Protein AF-A0A7Z9FAI8-F1 (afdb_monomer_lite)

Foldseek 3Di:
DWEKEAAQLLPCPVVCVPCVQVVCPPHLCHVPDYHYHYKAWWFQDPVVRDIAGDPDPPDQAHPPPRHRTPGIPTRNDTGTDDDDDDDDPPPDPPPPDPPDDDDDDDDDDDDDDDD

pLDDT: mean 81.38, std 23.16, range [31.16, 97.62]

Secondary structure (DSSP, 8-state):
-EEEEEETTSS-HHHHHHHHHHHHTTSTTTTPPEEEEEEPPEEEETTTTEEE--SSTT--B-TTT--B---EEES--EEEEEE--------------------------------

Structure (mmCIF, N/CA/C/O backbone):
data_AF-A0A7Z9FAI8-F1
#
_entry.id   AF-A0A7Z9FAI8-F1
#
loop_
_atom_site.group_PDB
_atom_site.id
_atom_site.type_symbol
_atom_site.label_atom_id
_atom_site.label_alt_id
_atom_site.label_comp_id
_atom_site.label_asym_id
_atom_site.label_entity_id
_atom_site.label_seq_id
_atom_site.pdbx_PDB_ins_code
_atom_site.Cartn_x
_atom_site.Cartn_y
_atom_site.Cartn_z
_atom_site.occupancy
_atom_site.B_iso_or_equiv
_atom_site.auth_seq_id
_atom_site.auth_comp_id
_atom_site.auth_asym_id
_atom_site.auth_atom_id
_atom_site.pdbx_PDB_model_num
ATOM 1 N N . ARG A 1 1 ? -12.080 8.038 14.165 1.00 95.44 1 ARG A N 1
ATOM 2 C CA . ARG A 1 1 ? -11.648 7.540 12.832 1.00 95.44 1 ARG A CA 1
ATOM 3 C C . ARG A 1 1 ? -10.130 7.566 12.764 1.00 95.44 1 ARG A C 1
ATOM 5 O O . ARG A 1 1 ? -9.538 8.456 13.363 1.00 95.44 1 ARG A O 1
ATOM 12 N N . ILE A 1 2 ? -9.501 6.602 12.100 1.00 96.75 2 ILE A N 1
ATOM 13 C CA . ILE A 1 2 ? -8.047 6.531 11.923 1.00 96.75 2 ILE A CA 1
ATOM 14 C C . ILE A 1 2 ? -7.771 6.402 10.428 1.00 96.75 2 ILE A C 1
ATOM 16 O O . ILE A 1 2 ? -8.265 5.469 9.805 1.00 96.75 2 ILE A O 1
ATOM 20 N N . ASN A 1 3 ? -6.982 7.318 9.873 1.00 97.44 3 ASN A N 1
ATOM 21 C CA . ASN A 1 3 ? -6.559 7.284 8.476 1.00 97.44 3 ASN A CA 1
ATOM 22 C C . ASN A 1 3 ? -5.063 6.980 8.410 1.00 97.44 3 ASN A C 1
ATOM 24 O O . ASN A 1 3 ? -4.260 7.652 9.065 1.00 97.44 3 ASN A O 1
ATOM 28 N N . ILE A 1 4 ? -4.685 5.980 7.622 1.00 97.00 4 ILE A N 1
ATOM 29 C CA . ILE A 1 4 ? -3.300 5.541 7.448 1.00 97.00 4 ILE A CA 1
ATOM 30 C C . ILE A 1 4 ? -2.985 5.511 5.959 1.00 97.00 4 ILE A C 1
ATOM 32 O O . ILE A 1 4 ? -3.786 5.050 5.157 1.00 97.00 4 ILE A O 1
ATOM 36 N N . ARG A 1 5 ? -1.790 5.955 5.594 1.00 97.56 5 ARG A N 1
ATOM 37 C CA . ARG A 1 5 ? -1.226 5.805 4.262 1.00 97.56 5 ARG A CA 1
ATOM 38 C C . ARG A 1 5 ? -0.278 4.614 4.246 1.00 97.56 5 ARG A C 1
ATOM 40 O O . ARG A 1 5 ? 0.670 4.570 5.035 1.00 97.56 5 ARG A O 1
ATOM 47 N N . LEU A 1 6 ? -0.537 3.652 3.366 1.00 97.31 6 LEU A N 1
ATOM 48 C CA . LEU A 1 6 ? 0.234 2.419 3.242 1.00 97.31 6 LEU A CA 1
ATOM 49 C C . LEU A 1 6 ? 0.708 2.212 1.814 1.00 97.31 6 LEU A C 1
ATOM 51 O O . LEU A 1 6 ? -0.082 2.138 0.880 1.00 97.31 6 LEU A O 1
ATOM 55 N N . GLY A 1 7 ? 2.004 2.013 1.655 1.00 95.81 7 GLY A N 1
ATOM 56 C CA . GLY A 1 7 ? 2.574 1.617 0.386 1.00 95.81 7 GLY A CA 1
ATOM 57 C C . GLY A 1 7 ? 2.247 0.168 0.022 1.00 95.81 7 GLY A C 1
ATOM 58 O O . GLY A 1 7 ? 2.257 -0.720 0.881 1.00 95.81 7 GLY A O 1
ATOM 59 N N . VAL A 1 8 ? 1.992 -0.105 -1.261 1.00 93.56 8 VAL A N 1
ATOM 60 C CA . VAL A 1 8 ? 1.586 -1.443 -1.741 1.00 93.56 8 VAL A CA 1
ATOM 61 C C . VAL A 1 8 ? 2.640 -2.540 -1.545 1.00 93.56 8 VAL A C 1
ATOM 63 O O . VAL A 1 8 ? 2.291 -3.724 -1.554 1.00 93.56 8 VAL A O 1
ATOM 66 N N . VAL A 1 9 ? 3.913 -2.176 -1.343 1.00 93.88 9 VAL A N 1
ATOM 67 C CA . VAL A 1 9 ? 5.004 -3.117 -1.032 1.00 93.88 9 VAL A CA 1
ATOM 68 C C . VAL A 1 9 ? 5.394 -3.133 0.451 1.00 93.88 9 VAL A C 1
ATOM 70 O O . VAL A 1 9 ? 6.290 -3.881 0.828 1.00 93.88 9 VAL A O 1
ATOM 73 N N . SER A 1 10 ? 4.688 -2.395 1.318 1.00 93.25 10 SER A N 1
ATOM 74 C CA . SER A 1 10 ? 4.869 -2.462 2.783 1.00 93.25 10 SER A CA 1
ATOM 75 C C . SER A 1 10 ? 4.550 -3.844 3.369 1.00 93.25 10 SER A C 1
ATOM 77 O O . SER A 1 10 ? 5.007 -4.185 4.455 1.00 93.25 10 SER A O 1
ATOM 79 N N . GLY A 1 11 ? 3.729 -4.638 2.672 1.00 91.00 11 GLY A N 1
ATOM 80 C CA . GLY A 1 11 ? 3.231 -5.922 3.167 1.00 91.00 11 GLY A CA 1
ATOM 81 C C . GLY A 1 11 ? 2.133 -5.803 4.233 1.00 91.00 11 GLY A C 1
ATOM 82 O O . GLY A 1 11 ? 1.655 -6.828 4.713 1.00 91.00 11 GLY A O 1
ATOM 83 N N . LEU A 1 12 ? 1.691 -4.585 4.574 1.00 92.19 12 LEU A N 1
ATOM 84 C CA . LEU A 1 12 ? 0.784 -4.330 5.701 1.00 92.19 12 LEU A CA 1
ATOM 85 C C . LEU A 1 12 ? -0.686 -4.153 5.320 1.00 92.19 12 LEU A C 1
ATOM 87 O O . LEU A 1 12 ? -1.537 -4.211 6.203 1.00 92.19 12 LEU A O 1
ATOM 91 N N . LEU A 1 13 ? -0.998 -4.014 4.026 1.00 90.12 13 LEU A N 1
ATOM 92 C CA . LEU A 1 13 ? -2.374 -3.838 3.547 1.00 90.12 13 LEU A CA 1
ATOM 93 C C . LEU A 1 13 ? -3.309 -4.940 4.061 1.00 90.12 13 LEU A C 1
ATOM 95 O O . LEU A 1 13 ? -4.248 -4.676 4.805 1.00 90.12 13 LEU A O 1
ATOM 99 N N . ARG A 1 14 ? -3.019 -6.201 3.718 1.00 91.56 14 ARG A N 1
ATOM 100 C CA . ARG A 1 14 ? -3.858 -7.344 4.119 1.00 91.56 14 ARG A CA 1
ATOM 101 C C . ARG A 1 14 ? -3.890 -7.565 5.640 1.00 91.56 14 ARG A C 1
ATOM 103 O O . ARG A 1 14 ? -4.990 -7.721 6.167 1.00 91.56 14 ARG A O 1
ATOM 110 N N . PRO A 1 15 ? -2.747 -7.559 6.357 1.00 94.25 15 PRO A N 1
ATOM 111 C CA . PRO A 1 15 ? -2.754 -7.690 7.810 1.00 94.25 15 PRO A CA 1
ATOM 112 C C . PRO A 1 15 ? -3.583 -6.622 8.521 1.00 94.25 15 PRO A C 1
ATOM 114 O O . PRO A 1 15 ? -4.300 -6.963 9.452 1.00 94.25 15 PRO A O 1
ATOM 117 N N . LEU A 1 16 ? -3.536 -5.355 8.097 1.00 93.44 16 LEU A N 1
ATOM 118 C CA . LEU A 1 16 ? -4.289 -4.298 8.777 1.00 93.44 16 LEU A CA 1
ATOM 119 C C . LEU A 1 16 ? -5.797 -4.408 8.551 1.00 93.44 16 LEU A C 1
ATOM 121 O O . LEU A 1 16 ? -6.543 -4.288 9.520 1.00 93.44 16 LEU A O 1
ATOM 125 N N . TYR A 1 17 ? -6.244 -4.736 7.334 1.00 89.69 17 TYR A N 1
ATOM 126 C CA . TYR A 1 17 ? -7.665 -5.006 7.085 1.00 89.69 17 TYR A CA 1
ATOM 127 C C . TYR A 1 17 ? -8.212 -6.149 7.953 1.00 89.69 17 TYR A C 1
ATOM 129 O O . TYR A 1 17 ? -9.361 -6.099 8.382 1.00 89.69 17 TYR A O 1
ATOM 137 N N . PHE A 1 18 ? -7.397 -7.171 8.228 1.00 91.88 18 PHE A N 1
ATOM 138 C CA . PHE A 1 18 ? -7.828 -8.344 8.988 1.00 91.88 18 PHE A CA 1
ATOM 139 C C . PHE A 1 18 ? -7.675 -8.179 10.508 1.00 91.88 18 PHE A C 1
ATOM 141 O O . PHE A 1 18 ? -8.577 -8.511 11.275 1.00 91.88 18 PHE A O 1
ATOM 148 N N . CYS A 1 19 ? -6.530 -7.676 10.965 1.00 95.56 19 CYS A N 1
ATOM 149 C CA . CYS A 1 19 ? -6.172 -7.682 12.380 1.00 95.56 19 CYS A CA 1
ATOM 150 C C . CYS A 1 19 ? -6.735 -6.487 13.151 1.00 95.56 19 CYS A C 1
ATOM 152 O O . CYS A 1 19 ? -6.897 -6.601 14.366 1.00 95.56 19 CYS A O 1
ATOM 154 N N . PHE A 1 20 ? -7.019 -5.354 12.494 1.00 95.69 20 PHE A N 1
ATOM 155 C CA . PHE A 1 20 ? -7.323 -4.103 13.194 1.00 95.69 20 PHE A CA 1
ATOM 156 C C . PHE A 1 20 ? -8.508 -4.231 14.157 1.00 95.69 20 PHE A C 1
ATOM 158 O O . PHE A 1 20 ? -8.356 -3.913 15.331 1.00 95.69 20 PHE A O 1
ATOM 165 N N . ALA A 1 21 ? -9.642 -4.778 13.704 1.00 95.12 21 ALA A N 1
ATOM 166 C CA . ALA A 1 21 ? -10.844 -4.919 14.532 1.00 95.12 21 ALA A CA 1
ATOM 167 C C . ALA A 1 21 ? -10.626 -5.809 15.769 1.00 95.12 21 ALA A C 1
ATOM 169 O O . ALA A 1 21 ? -11.219 -5.596 16.826 1.00 95.12 21 ALA A O 1
ATOM 170 N N . THR A 1 22 ? -9.772 -6.826 15.648 1.00 96.62 22 THR A N 1
ATOM 171 C CA . THR A 1 22 ? -9.415 -7.695 16.773 1.00 96.62 22 THR A CA 1
ATOM 172 C C . THR A 1 22 ? -8.448 -6.992 17.718 1.00 96.62 22 THR A C 1
ATOM 174 O O . THR A 1 22 ? -8.642 -7.048 18.928 1.00 96.62 22 THR A O 1
ATOM 177 N N . ALA A 1 23 ? -7.446 -6.296 17.181 1.00 96.06 23 ALA A N 1
ATOM 178 C CA . ALA A 1 23 ? -6.454 -5.566 17.963 1.00 96.06 23 ALA A CA 1
ATOM 179 C C . ALA A 1 23 ? -7.040 -4.342 18.690 1.00 96.06 23 ALA A C 1
ATOM 181 O O . ALA A 1 23 ? -6.548 -3.966 19.750 1.00 96.06 23 ALA A O 1
ATOM 182 N N . SER A 1 24 ? -8.086 -3.717 18.142 1.00 96.69 24 SER A N 1
ATOM 183 C CA . SER A 1 24 ? -8.740 -2.546 18.732 1.00 96.69 24 SER A CA 1
ATOM 184 C C . SER A 1 24 ? -9.726 -2.892 19.848 1.00 96.69 24 SER A C 1
ATOM 186 O O . SER A 1 24 ? -10.088 -2.012 20.633 1.00 96.69 24 SER A O 1
ATOM 188 N N . ARG A 1 25 ? -10.175 -4.147 19.927 1.00 97.19 25 ARG A N 1
ATOM 189 C CA . ARG A 1 25 ? -11.205 -4.593 20.869 1.00 97.19 25 ARG A CA 1
ATOM 190 C C . ARG A 1 25 ? -10.778 -4.363 22.318 1.00 97.19 25 ARG A C 1
ATOM 192 O O . ARG A 1 25 ? -9.669 -4.718 22.704 1.00 97.19 25 ARG A O 1
ATOM 199 N N . GLY A 1 26 ? -11.662 -3.781 23.128 1.00 96.12 26 GLY A N 1
ATOM 200 C CA . GLY A 1 26 ? -11.378 -3.469 24.534 1.00 96.12 26 GLY A CA 1
ATOM 201 C C . GLY A 1 26 ? -10.407 -2.299 24.750 1.00 96.12 26 GLY A C 1
ATOM 202 O O . GLY A 1 26 ? -10.026 -2.026 25.886 1.00 96.12 26 GLY A O 1
ATOM 203 N N . THR A 1 27 ? -10.014 -1.588 23.688 1.00 95.25 27 THR A N 1
ATOM 204 C CA . THR A 1 27 ? -9.205 -0.363 23.775 1.00 95.25 27 THR A CA 1
ATOM 205 C C . THR A 1 27 ? -10.069 0.883 23.565 1.00 95.25 27 THR A C 1
ATOM 207 O O . THR A 1 27 ? -11.251 0.803 23.238 1.00 95.25 27 THR A O 1
ATOM 210 N N . ARG A 1 28 ? -9.473 2.078 23.672 1.00 92.88 28 ARG A N 1
ATOM 211 C CA . ARG A 1 28 ? -10.146 3.339 23.292 1.00 92.88 28 ARG A CA 1
ATOM 212 C C . ARG A 1 28 ? -10.483 3.430 21.800 1.00 92.88 28 ARG A C 1
ATOM 214 O O . ARG A 1 28 ? -11.247 4.309 21.416 1.00 92.88 28 ARG A O 1
ATOM 221 N N . CYS A 1 29 ? -9.889 2.565 20.983 1.00 94.06 29 CYS A N 1
ATOM 222 C CA . CYS A 1 29 ? -10.129 2.474 19.551 1.00 94.06 29 CYS A CA 1
ATOM 223 C C . CYS A 1 29 ? -11.176 1.408 19.204 1.00 94.06 29 CYS A C 1
ATOM 225 O O . CYS A 1 29 ? -11.367 1.132 18.023 1.00 94.06 29 CYS A O 1
ATOM 227 N N . ASP A 1 30 ? -11.818 0.774 20.189 1.00 95.81 30 ASP A N 1
ATOM 228 C CA . ASP A 1 30 ? -12.870 -0.198 19.905 1.00 95.81 30 ASP A CA 1
ATOM 229 C C . ASP A 1 30 ? -14.005 0.465 19.108 1.00 95.81 30 ASP A C 1
ATOM 231 O O . ASP A 1 30 ? -14.425 1.584 19.409 1.00 95.81 30 ASP A O 1
ATOM 235 N N . GLY A 1 31 ? -14.441 -0.193 18.034 1.00 93.75 31 GLY A N 1
ATOM 236 C CA . GLY A 1 31 ? -15.385 0.371 17.065 1.00 93.75 31 GLY A CA 1
ATOM 237 C C . GLY A 1 31 ? -14.850 1.525 16.201 1.00 93.75 31 GLY A C 1
ATOM 238 O O . GLY A 1 31 ? -15.620 2.110 15.441 1.00 93.75 31 GLY A O 1
ATOM 239 N N . ALA A 1 32 ? -13.560 1.875 16.271 1.00 95.50 32 ALA A N 1
ATOM 240 C CA . ALA A 1 32 ? -12.994 2.890 15.388 1.00 95.50 32 ALA A CA 1
ATOM 241 C C . ALA A 1 32 ? -13.008 2.424 13.923 1.00 95.50 32 ALA A C 1
ATOM 243 O O . ALA A 1 32 ? -12.745 1.267 13.610 1.00 95.50 32 ALA A O 1
ATOM 244 N N . ILE A 1 33 ? -13.260 3.361 13.011 1.00 95.31 33 ILE A N 1
ATOM 245 C CA . ILE A 1 33 ? -13.147 3.127 11.568 1.00 95.31 33 ILE A CA 1
ATOM 246 C C . ILE A 1 33 ? -11.687 3.336 11.159 1.00 95.31 33 ILE A C 1
ATOM 248 O O . ILE A 1 33 ? -11.142 4.418 11.405 1.00 95.31 33 ILE A O 1
ATOM 252 N N . LEU A 1 34 ? -11.082 2.310 10.554 1.00 96.25 34 LEU A N 1
ATOM 253 C CA . LEU A 1 34 ? -9.771 2.375 9.911 1.00 96.25 34 LEU A CA 1
ATOM 254 C C . LEU A 1 34 ? -9.949 2.595 8.409 1.00 96.25 34 LEU A C 1
ATOM 256 O O . LEU A 1 34 ? -10.592 1.795 7.734 1.00 96.25 34 LEU A O 1
ATOM 260 N N . GLU A 1 35 ? -9.319 3.640 7.894 1.00 96.44 35 GLU A N 1
ATOM 261 C CA . GLU A 1 35 ? -9.241 3.936 6.470 1.00 96.44 35 GLU A CA 1
ATOM 262 C C . GLU A 1 35 ? -7.797 3.915 6.001 1.00 96.44 35 GLU A C 1
ATOM 264 O O . GLU A 1 35 ? -6.889 4.396 6.686 1.00 96.44 35 GLU A O 1
ATOM 269 N N . ILE A 1 36 ? -7.595 3.320 4.829 1.00 96.12 36 ILE A N 1
ATOM 270 C CA . ILE A 1 36 ? -6.277 3.073 4.269 1.00 96.12 36 ILE A CA 1
ATOM 271 C C . ILE A 1 36 ? -6.185 3.753 2.904 1.00 96.12 36 ILE A C 1
ATOM 273 O O . ILE A 1 36 ? -6.910 3.404 1.976 1.00 96.12 36 ILE A O 1
ATOM 277 N N . GLU A 1 37 ? -5.267 4.706 2.788 1.00 96.31 37 GLU A N 1
ATOM 278 C CA . GLU A 1 37 ? -4.832 5.297 1.525 1.00 96.31 37 GLU A CA 1
ATOM 279 C C . GLU A 1 37 ? -3.667 4.465 0.974 1.00 96.31 37 GLU A C 1
ATOM 281 O O . GLU A 1 37 ? -2.582 4.432 1.562 1.00 96.31 37 GLU A O 1
ATOM 286 N N . GLU A 1 38 ? -3.878 3.769 -0.143 1.00 95.62 38 GLU A N 1
ATOM 287 C CA . GLU A 1 38 ? -2.826 2.964 -0.769 1.00 95.62 38 GLU A CA 1
ATOM 288 C C . GLU A 1 38 ? -1.897 3.828 -1.629 1.00 95.62 38 GLU A C 1
ATOM 290 O O . GLU A 1 38 ? -2.351 4.545 -2.520 1.00 95.62 38 GLU A O 1
ATOM 295 N N . VAL A 1 39 ? -0.585 3.720 -1.411 1.00 95.94 39 VAL A N 1
ATOM 296 C CA . VAL A 1 39 ? 0.428 4.398 -2.232 1.00 95.94 39 VAL A CA 1
ATOM 297 C C . VAL A 1 39 ? 1.005 3.410 -3.244 1.00 95.94 39 VAL A C 1
ATOM 299 O O . VAL A 1 39 ? 1.553 2.373 -2.841 1.00 95.94 39 VAL A O 1
ATOM 302 N N . PRO A 1 40 ? 0.910 3.699 -4.555 1.00 94.12 40 PRO A N 1
ATOM 303 C CA . PRO A 1 40 ? 1.427 2.810 -5.584 1.00 94.12 40 PRO A CA 1
ATOM 304 C C . PRO A 1 40 ? 2.952 2.690 -5.512 1.00 94.12 40 PRO A C 1
ATOM 306 O O . PRO A 1 40 ? 3.658 3.577 -5.026 1.00 94.12 40 PRO A O 1
ATOM 309 N N . LEU A 1 41 ? 3.464 1.578 -6.042 1.00 95.06 41 LEU A N 1
ATOM 310 C CA . LEU A 1 41 ? 4.895 1.374 -6.225 1.00 95.06 41 LEU A CA 1
ATOM 311 C C . LEU A 1 41 ? 5.388 2.271 -7.361 1.00 95.06 41 LEU A C 1
ATOM 313 O O . LEU A 1 41 ? 4.926 2.131 -8.493 1.00 95.06 41 LEU A O 1
ATOM 317 N N . THR A 1 42 ? 6.370 3.119 -7.077 1.00 96.06 42 THR A N 1
ATOM 318 C CA . THR A 1 42 ? 7.142 3.813 -8.112 1.00 96.06 42 THR A CA 1
ATOM 319 C C . THR A 1 42 ? 8.631 3.587 -7.899 1.00 96.06 42 THR A C 1
ATOM 321 O O . THR A 1 42 ? 9.095 3.394 -6.773 1.00 96.06 42 THR A O 1
ATOM 324 N N . VAL A 1 43 ? 9.385 3.556 -8.993 1.00 96.19 43 VAL A N 1
ATOM 325 C CA . VAL A 1 43 ? 10.817 3.246 -9.018 1.00 96.19 43 VAL A CA 1
ATOM 326 C C . VAL A 1 43 ? 11.557 4.250 -9.887 1.00 96.19 43 VAL A C 1
ATOM 328 O O . VAL A 1 43 ? 11.021 4.694 -10.900 1.00 96.19 43 VAL A O 1
ATOM 331 N N . MET A 1 44 ? 12.791 4.587 -9.528 1.00 97.12 44 MET A N 1
ATOM 332 C CA . MET A 1 44 ? 13.666 5.379 -10.387 1.00 97.12 44 MET A CA 1
ATOM 333 C C . MET A 1 44 ? 14.385 4.444 -11.362 1.00 97.12 44 MET A C 1
ATOM 335 O O . MET A 1 44 ? 15.048 3.485 -10.956 1.00 97.12 44 MET A O 1
ATOM 339 N N . CYS A 1 45 ? 14.240 4.692 -12.663 1.00 96.69 45 CYS A N 1
ATOM 340 C CA . CYS A 1 45 ? 14.976 3.944 -13.673 1.00 96.69 45 CYS A CA 1
ATOM 341 C C . CYS A 1 45 ? 16.340 4.599 -13.928 1.00 96.69 45 CYS A C 1
ATOM 343 O O . CYS A 1 45 ? 16.365 5.721 -14.426 1.00 96.69 45 CYS A O 1
ATOM 345 N N . PRO A 1 46 ? 17.473 3.907 -13.698 1.00 95.44 46 PRO A N 1
ATOM 346 C CA . PRO A 1 46 ? 18.794 4.491 -13.936 1.00 95.44 46 PRO A CA 1
ATOM 347 C C . PRO A 1 46 ? 19.115 4.646 -15.431 1.00 95.44 46 PRO A C 1
ATOM 349 O O . PRO A 1 46 ? 19.980 5.431 -15.797 1.00 95.44 46 PRO A O 1
ATOM 352 N N . THR A 1 47 ? 18.434 3.898 -16.307 1.00 96.25 47 THR A N 1
ATOM 353 C CA . THR A 1 47 ? 18.645 3.952 -17.763 1.00 96.25 47 THR A CA 1
ATOM 354 C C . THR A 1 47 ? 17.799 5.036 -18.428 1.00 96.25 47 THR A C 1
ATOM 356 O O . THR A 1 47 ? 18.295 5.749 -19.291 1.00 96.25 47 THR A O 1
ATOM 359 N N . CYS A 1 48 ? 16.531 5.170 -18.034 1.00 95.94 48 CYS A N 1
ATOM 360 C CA . CYS A 1 48 ? 15.635 6.210 -18.550 1.00 95.94 48 CYS A CA 1
ATOM 361 C C . CYS A 1 48 ? 15.778 7.538 -17.793 1.00 95.94 48 CYS A C 1
ATOM 363 O O . CYS A 1 48 ? 15.329 8.559 -18.295 1.00 95.94 48 CYS A O 1
ATOM 365 N N . ASN A 1 49 ? 16.388 7.515 -16.602 1.00 96.12 49 ASN A N 1
ATOM 366 C CA . ASN A 1 49 ? 16.518 8.645 -15.682 1.00 96.12 49 ASN A CA 1
ATOM 367 C C . ASN A 1 49 ? 15.171 9.298 -15.317 1.00 96.12 49 ASN A C 1
ATOM 369 O O . ASN A 1 49 ? 15.041 10.517 -15.251 1.00 96.12 49 ASN A O 1
ATOM 373 N N . GLU A 1 50 ? 14.154 8.465 -15.103 1.00 96.94 50 GLU A N 1
ATOM 374 C CA . GLU A 1 50 ? 12.784 8.888 -14.817 1.00 96.94 50 GLU A CA 1
ATOM 375 C C . GLU A 1 50 ? 12.121 7.956 -13.801 1.00 96.94 50 GLU A C 1
ATOM 377 O O . GLU A 1 50 ? 12.443 6.763 -13.716 1.00 96.94 50 GLU A O 1
ATOM 382 N N . VAL A 1 51 ? 11.142 8.495 -13.071 1.00 97.00 51 VAL A N 1
ATOM 383 C CA . VAL A 1 51 ? 10.275 7.712 -12.188 1.00 97.00 51 VAL A CA 1
ATOM 384 C C . VAL A 1 51 ? 9.265 6.940 -13.027 1.00 97.00 51 VAL A C 1
ATOM 386 O O . VAL A 1 51 ? 8.579 7.502 -13.880 1.00 97.00 51 VAL A O 1
ATOM 389 N N . LYS A 1 52 ? 9.156 5.640 -12.766 1.00 96.00 52 LYS A N 1
ATOM 390 C CA . LYS A 1 52 ? 8.253 4.725 -13.459 1.00 96.00 52 LYS A CA 1
ATOM 391 C C . LYS A 1 52 ? 7.366 3.994 -12.464 1.00 96.00 52 LYS A C 1
ATOM 393 O O . LYS A 1 52 ? 7.775 3.717 -11.338 1.00 96.00 52 LYS A O 1
ATOM 398 N N . THR A 1 53 ? 6.176 3.621 -12.916 1.00 95.44 53 THR A N 1
ATOM 399 C CA . THR A 1 53 ? 5.245 2.767 -12.170 1.00 95.44 53 THR A CA 1
ATOM 400 C C . THR A 1 53 ? 5.298 1.364 -12.772 1.00 95.44 53 THR A C 1
ATOM 402 O O . THR A 1 53 ? 4.832 1.179 -13.899 1.00 95.44 53 THR A O 1
ATOM 405 N N . PRO A 1 54 ? 5.883 0.366 -12.087 1.00 92.19 54 PRO A N 1
ATOM 406 C CA . PRO A 1 54 ? 5.923 -0.994 -12.607 1.00 92.19 54 PRO A CA 1
ATOM 407 C C . PRO A 1 54 ? 4.518 -1.588 -12.759 1.00 92.19 54 PRO A C 1
ATOM 409 O O . PRO A 1 54 ? 3.631 -1.329 -11.948 1.00 92.19 54 PRO A O 1
ATOM 412 N N . GLY A 1 55 ? 4.329 -2.458 -13.756 1.00 86.06 55 GLY A N 1
ATOM 413 C CA . GLY A 1 55 ? 3.028 -3.094 -14.011 1.00 86.06 55 GLY A CA 1
ATOM 414 C C . GLY A 1 55 ? 2.562 -4.054 -12.907 1.00 86.06 55 GLY A C 1
ATOM 415 O O . GLY A 1 55 ? 1.379 -4.371 -12.820 1.00 86.06 55 GLY A O 1
ATOM 416 N N . THR A 1 56 ? 3.469 -4.518 -12.041 1.00 86.88 56 THR A N 1
ATOM 417 C CA . THR A 1 56 ? 3.118 -5.312 -10.857 1.00 86.88 56 THR A CA 1
ATOM 418 C C . THR A 1 56 ? 3.927 -4.853 -9.649 1.00 86.88 56 THR A C 1
ATOM 420 O O . THR A 1 56 ? 5.092 -4.481 -9.774 1.00 86.88 56 THR A O 1
ATOM 423 N N . ARG A 1 57 ? 3.348 -4.975 -8.448 1.00 81.69 57 ARG A N 1
ATOM 424 C CA . ARG A 1 57 ? 4.021 -4.657 -7.173 1.00 81.69 57 ARG A CA 1
ATOM 425 C C . ARG A 1 57 ? 5.218 -5.558 -6.829 1.00 81.69 57 ARG A C 1
ATOM 427 O O . ARG A 1 57 ? 5.886 -5.321 -5.833 1.00 81.69 57 ARG A O 1
ATOM 434 N N . TYR A 1 58 ? 5.463 -6.607 -7.615 1.00 83.69 58 TYR A N 1
ATOM 435 C CA . TYR A 1 58 ? 6.582 -7.540 -7.434 1.00 83.69 58 TYR A CA 1
ATOM 436 C C . TYR A 1 58 ? 7.663 -7.378 -8.512 1.00 83.69 58 TYR A C 1
ATOM 438 O O . TYR A 1 58 ? 8.673 -8.076 -8.482 1.00 83.69 58 TYR A O 1
ATOM 446 N N . SER A 1 59 ? 7.458 -6.469 -9.468 1.00 86.94 59 SER A N 1
ATOM 447 C CA . SER A 1 59 ? 8.396 -6.211 -10.553 1.00 86.94 59 SER A CA 1
ATOM 448 C C . SER A 1 59 ? 9.230 -4.972 -10.249 1.00 86.94 59 SER A C 1
ATOM 450 O O . SER A 1 59 ? 8.745 -3.851 -10.350 1.00 86.94 59 SER A O 1
ATOM 452 N N . PHE A 1 60 ? 10.511 -5.166 -9.941 1.00 90.62 60 PHE A N 1
ATOM 453 C CA . PHE A 1 60 ? 11.494 -4.084 -9.790 1.00 90.62 60 PHE A CA 1
ATOM 454 C C . PHE A 1 60 ? 12.252 -3.862 -11.101 1.00 90.62 60 PHE A C 1
ATOM 456 O O . PHE A 1 60 ? 13.481 -3.946 -11.163 1.00 90.62 60 PHE A O 1
ATOM 463 N N . ARG A 1 61 ? 11.490 -3.669 -12.180 1.00 93.06 61 ARG A N 1
ATOM 464 C CA . ARG A 1 61 ? 12.011 -3.408 -13.521 1.00 93.06 61 ARG A CA 1
ATOM 465 C C . ARG A 1 61 ? 11.250 -2.269 -14.174 1.00 93.06 61 ARG A C 1
ATOM 467 O O . ARG A 1 61 ? 10.040 -2.143 -13.986 1.00 93.06 61 ARG A O 1
ATOM 474 N N . CYS A 1 62 ? 11.968 -1.494 -14.979 1.00 94.25 62 CYS A N 1
ATOM 475 C CA . CYS A 1 62 ? 11.388 -0.438 -15.791 1.00 94.25 62 CYS A CA 1
ATOM 476 C C . CYS A 1 62 ? 10.417 -1.048 -16.819 1.00 94.25 62 CYS A C 1
ATOM 478 O O . CYS A 1 62 ? 10.820 -1.974 -17.530 1.00 94.2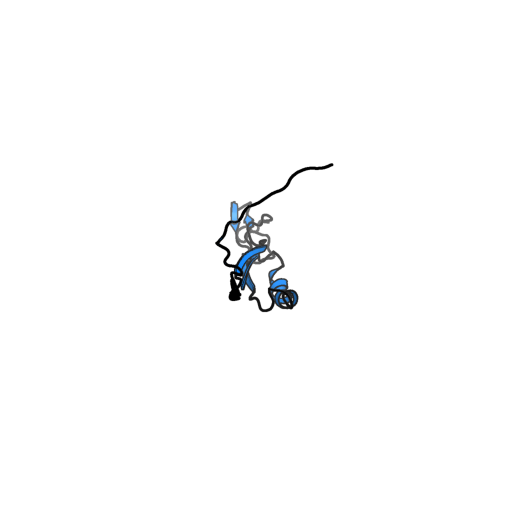5 62 CYS A O 1
ATOM 480 N N . PRO A 1 63 ? 9.170 -0.552 -16.924 1.00 94.12 63 PRO A N 1
ATOM 481 C CA . PRO A 1 63 ? 8.208 -1.045 -17.908 1.00 94.12 63 PRO A CA 1
ATOM 482 C C . PRO A 1 63 ? 8.614 -0.725 -19.355 1.00 94.12 63 PRO A C 1
ATOM 484 O O . PRO A 1 63 ? 8.209 -1.450 -20.257 1.00 94.12 63 PRO A O 1
ATOM 487 N N . ASP A 1 64 ? 9.439 0.306 -19.567 1.00 94.38 64 ASP A N 1
ATOM 488 C CA . ASP A 1 64 ? 9.787 0.791 -20.907 1.00 94.38 64 ASP A CA 1
ATOM 489 C C . ASP A 1 64 ? 11.038 0.095 -21.466 1.00 94.38 64 ASP A C 1
ATOM 491 O O . ASP A 1 64 ? 11.042 -0.388 -22.594 1.00 94.38 64 ASP A O 1
ATOM 495 N N . CYS A 1 65 ? 12.117 0.025 -20.675 1.00 95.12 65 CYS A N 1
ATOM 496 C CA . CYS A 1 65 ? 13.413 -0.502 -21.126 1.00 95.12 65 CYS A CA 1
ATOM 497 C C . CYS A 1 65 ? 13.793 -1.861 -20.511 1.00 95.12 65 CYS A C 1
ATOM 499 O O . CYS A 1 65 ? 14.814 -2.440 -20.876 1.00 95.12 65 CYS A O 1
ATOM 501 N N . GLY A 1 66 ? 13.020 -2.369 -19.545 1.00 93.38 66 GLY A N 1
ATOM 502 C CA . GLY A 1 66 ? 13.274 -3.653 -18.881 1.00 93.38 66 GLY A CA 1
ATOM 503 C C . GLY A 1 66 ? 14.460 -3.676 -17.907 1.00 93.38 66 GLY A C 1
ATOM 504 O O . GLY A 1 66 ? 14.724 -4.721 -17.292 1.00 93.38 66 GLY A O 1
ATOM 505 N N . SER A 1 67 ? 15.171 -2.554 -17.728 1.00 95.12 67 SER A N 1
ATOM 506 C CA . SER A 1 67 ? 16.307 -2.464 -16.806 1.00 95.12 67 SER A CA 1
ATOM 507 C C . SER A 1 67 ? 15.870 -2.780 -15.368 1.00 95.12 67 SER A C 1
ATOM 509 O O . SER A 1 67 ? 14.756 -2.424 -14.976 1.00 95.12 67 SER A O 1
ATOM 511 N N . PRO A 1 68 ? 16.720 -3.420 -14.546 1.00 94.88 68 PRO A N 1
ATOM 512 C CA . PRO A 1 68 ? 16.493 -3.493 -13.107 1.00 94.88 68 PRO A CA 1
ATOM 513 C C . PRO A 1 68 ? 16.422 -2.089 -12.495 1.00 94.88 68 PRO A C 1
ATOM 515 O O . PRO A 1 68 ? 17.238 -1.225 -12.815 1.00 94.88 68 PRO A O 1
ATOM 518 N N . THR A 1 69 ? 15.451 -1.868 -11.614 1.00 94.62 69 THR A N 1
ATOM 519 C CA . THR A 1 69 ? 15.205 -0.584 -10.942 1.00 94.62 69 THR A CA 1
ATOM 520 C C . THR A 1 69 ? 15.070 -0.826 -9.434 1.00 94.62 69 THR A C 1
ATOM 522 O O . THR A 1 69 ? 13.950 -0.950 -8.928 1.00 94.62 69 THR A O 1
ATOM 525 N N . PRO A 1 70 ? 16.195 -0.989 -8.710 1.00 89.56 70 PRO A N 1
ATOM 526 C CA . PRO A 1 70 ? 16.180 -1.312 -7.281 1.00 89.56 70 PRO A CA 1
ATOM 527 C C . PRO A 1 70 ? 15.799 -0.115 -6.400 1.00 89.56 70 PRO A C 1
ATOM 529 O O . PRO A 1 70 ? 15.413 -0.293 -5.245 1.00 89.56 70 PRO A O 1
ATOM 532 N N . GLU A 1 71 ? 15.914 1.101 -6.931 1.00 94.25 71 GLU A 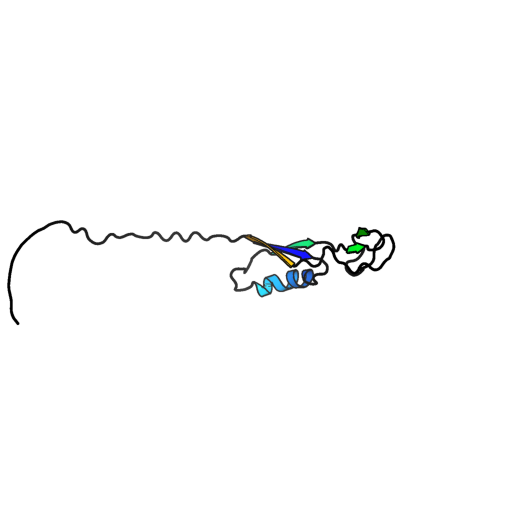N 1
ATOM 533 C CA . GLU 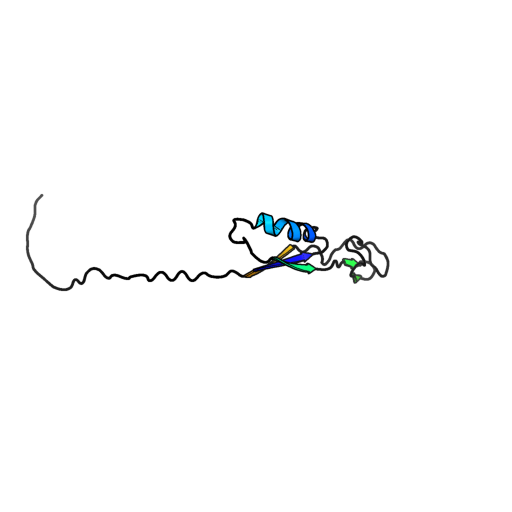A 1 71 ? 15.574 2.324 -6.223 1.00 94.25 71 GLU A CA 1
ATOM 534 C C . GLU A 1 71 ? 14.058 2.532 -6.229 1.00 94.25 71 GLU A C 1
ATOM 536 O O . GLU A 1 71 ? 13.455 2.891 -7.241 1.00 94.25 71 GLU A O 1
ATOM 541 N N . VAL A 1 72 ? 13.441 2.273 -5.078 1.00 94.31 72 VAL A N 1
ATOM 542 C CA . VAL A 1 72 ? 12.014 2.497 -4.846 1.00 94.31 72 VAL A CA 1
ATOM 543 C C . VAL A 1 72 ? 11.808 3.927 -4.364 1.00 94.31 72 VAL A C 1
ATOM 545 O O . VAL A 1 72 ? 12.367 4.310 -3.339 1.00 94.31 72 VAL A O 1
ATOM 548 N N . VAL A 1 73 ? 10.975 4.679 -5.080 1.00 96.25 73 VAL A N 1
ATOM 549 C CA . VAL A 1 73 ? 10.637 6.073 -4.766 1.00 96.25 73 VAL A CA 1
ATOM 550 C C . VAL A 1 73 ? 9.399 6.132 -3.872 1.00 96.25 73 VAL A C 1
ATOM 552 O O . VAL A 1 73 ? 9.413 6.825 -2.860 1.00 96.25 73 VAL A O 1
ATOM 555 N N . THR A 1 74 ? 8.358 5.358 -4.198 1.00 96.00 74 THR A N 1
ATOM 556 C CA . THR A 1 74 ? 7.144 5.222 -3.373 1.00 96.00 74 THR A CA 1
ATOM 557 C C . THR A 1 74 ? 6.671 3.776 -3.294 1.00 96.00 74 THR A C 1
ATOM 559 O O . THR A 1 74 ? 7.075 2.928 -4.089 1.00 96.00 74 THR A O 1
ATOM 562 N N . GLY A 1 75 ? 5.782 3.481 -2.350 1.00 94.25 75 GLY A N 1
ATOM 563 C CA . GLY A 1 75 ? 5.170 2.166 -2.151 1.00 94.25 75 GLY A CA 1
ATOM 564 C C . GLY A 1 75 ? 5.659 1.445 -0.893 1.0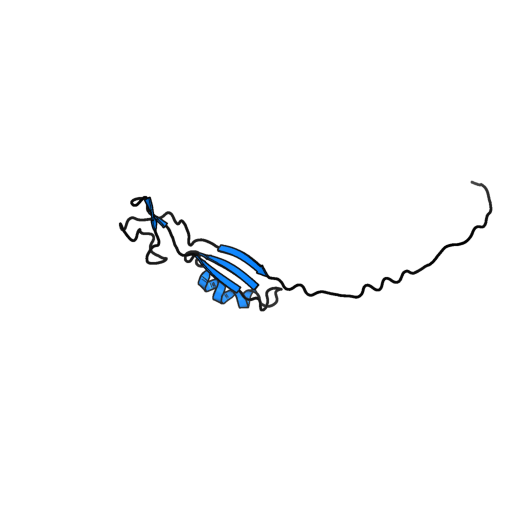0 94.25 75 GLY A C 1
ATOM 565 O O . GLY A 1 75 ? 5.214 0.327 -0.623 1.00 94.25 75 GLY A O 1
ATOM 566 N N . ARG A 1 76 ? 6.532 2.071 -0.094 1.00 94.00 76 ARG A N 1
ATOM 567 C CA . ARG A 1 76 ? 7.064 1.538 1.181 1.00 94.00 76 ARG A CA 1
ATOM 568 C C . ARG A 1 76 ? 6.507 2.247 2.416 1.00 94.00 76 ARG A C 1
ATOM 570 O O . ARG A 1 76 ? 6.955 1.984 3.527 1.00 94.00 76 ARG A O 1
ATOM 577 N N . GLU A 1 77 ? 5.567 3.156 2.223 1.00 94.62 77 GLU A N 1
ATOM 578 C CA . GLU A 1 77 ? 5.040 4.026 3.260 1.00 94.62 77 GLU A CA 1
ATOM 579 C C . GLU A 1 77 ? 4.279 3.216 4.312 1.00 94.62 77 GLU A C 1
ATOM 581 O O . GLU A 1 77 ? 3.555 2.266 4.006 1.00 94.62 77 GLU A O 1
ATOM 586 N N . MET A 1 78 ? 4.420 3.635 5.563 1.00 95.75 78 MET A N 1
ATOM 587 C CA . MET A 1 78 ? 3.539 3.260 6.658 1.00 95.75 78 MET A CA 1
ATOM 588 C C . MET A 1 78 ? 3.388 4.492 7.541 1.00 95.75 78 MET A C 1
ATOM 590 O O . MET A 1 78 ? 4.229 4.759 8.397 1.00 95.75 78 MET A O 1
ATOM 594 N N . GLN A 1 79 ? 2.352 5.283 7.286 1.00 96.19 79 GLN A N 1
ATOM 595 C CA . GLN A 1 79 ? 2.209 6.594 7.903 1.00 96.19 79 GLN A CA 1
ATOM 596 C C . GLN A 1 79 ? 0.807 6.791 8.463 1.00 96.19 79 GLN A C 1
ATOM 598 O O . GLN A 1 79 ? -0.183 6.650 7.755 1.00 96.19 79 GLN A O 1
ATOM 603 N N . LEU A 1 80 ? 0.722 7.178 9.733 1.00 96.06 80 LEU A N 1
ATOM 604 C CA . LEU A 1 80 ? -0.513 7.680 10.318 1.00 96.06 80 LEU A CA 1
ATOM 605 C C . LEU A 1 80 ? -0.793 9.082 9.759 1.00 96.06 80 LEU A C 1
ATOM 607 O O . LEU A 1 80 ? 0.012 9.990 9.957 1.00 96.06 80 LEU A O 1
ATOM 611 N N . VAL A 1 81 ? -1.915 9.249 9.061 1.00 97.44 81 VAL A N 1
ATOM 612 C CA . VAL A 1 81 ? -2.287 10.513 8.410 1.00 97.44 81 VAL A CA 1
ATOM 613 C C . VAL A 1 81 ? -3.088 11.377 9.373 1.00 97.44 81 VAL A C 1
ATOM 615 O O . VAL A 1 81 ? -2.703 12.507 9.662 1.00 97.44 81 VAL A O 1
ATOM 618 N N . THR A 1 82 ? -4.179 10.838 9.916 1.00 97.62 82 THR A N 1
ATOM 619 C CA . THR A 1 82 ? -5.032 11.552 10.873 1.00 97.62 82 THR A CA 1
ATOM 620 C C . THR A 1 82 ? -5.688 10.601 11.865 1.00 97.62 82 THR A C 1
ATOM 622 O O . THR A 1 82 ? -5.961 9.436 11.570 1.00 97.62 82 THR A O 1
ATOM 625 N N . ILE A 1 83 ? -5.971 11.130 13.057 1.00 96.38 83 ILE A N 1
ATOM 626 C CA . ILE A 1 83 ? -6.827 10.496 14.058 1.00 96.38 83 ILE A CA 1
ATOM 627 C C . ILE A 1 83 ? -7.901 11.501 14.452 1.00 96.38 83 ILE A C 1
ATOM 629 O O . ILE A 1 83 ? -7.605 12.597 14.924 1.00 96.38 83 ILE A O 1
ATOM 633 N N . GLU A 1 84 ? -9.152 11.093 14.305 1.00 95.50 84 GLU A N 1
ATOM 634 C CA . GLU A 1 84 ? -10.316 11.830 14.778 1.00 95.50 84 GLU A CA 1
ATOM 635 C C . GLU A 1 84 ? -10.839 11.170 16.051 1.00 95.50 84 GLU A C 1
ATOM 637 O O . GLU A 1 84 ? -11.153 9.972 16.057 1.00 95.50 84 GLU A O 1
ATOM 642 N N . VAL A 1 85 ? -10.939 11.962 17.118 1.00 94.31 85 VAL A N 1
ATOM 643 C CA . VAL A 1 85 ? -11.391 11.526 18.441 1.00 94.31 85 VAL A CA 1
ATOM 644 C C . VAL A 1 85 ? -12.591 12.362 18.857 1.00 94.31 85 VAL A C 1
ATOM 646 O O . VAL A 1 85 ? -12.515 13.591 18.894 1.00 94.31 85 VAL A O 1
ATOM 649 N N . GLU A 1 86 ? -13.681 11.700 19.230 1.00 86.44 86 GLU A N 1
ATOM 650 C CA . GLU A 1 86 ? -14.827 12.374 19.828 1.00 86.44 86 GLU A CA 1
ATOM 651 C C . GLU A 1 86 ? -14.502 12.785 21.266 1.00 86.44 86 GLU A C 1
ATOM 653 O O . GLU A 1 86 ? -14.105 11.971 22.107 1.00 86.44 86 GLU A O 1
ATOM 658 N N . LYS A 1 87 ? -14.676 14.071 21.572 1.00 82.75 87 LYS A N 1
ATOM 659 C CA . LYS A 1 87 ? -14.596 14.562 22.946 1.00 82.75 87 LYS A CA 1
ATOM 660 C C . LYS A 1 87 ? -15.957 14.352 23.596 1.00 82.75 87 LYS A C 1
ATOM 662 O O . LYS A 1 87 ? -16.913 15.038 23.249 1.00 82.75 87 LYS A O 1
ATOM 667 N N . LYS A 1 88 ? -16.045 13.452 24.575 1.00 68.44 88 LYS A N 1
ATOM 668 C CA . LYS A 1 88 ? -17.175 13.475 25.510 1.00 68.44 88 LYS A CA 1
ATOM 669 C C . LYS A 1 88 ? -17.014 14.716 26.382 1.00 68.44 88 LYS A C 1
ATOM 671 O O . LYS A 1 88 ? -16.060 14.804 27.154 1.00 68.44 88 LYS A O 1
ATOM 676 N N . SER A 1 89 ? -17.905 15.690 26.230 1.00 50.34 89 SER A N 1
ATOM 677 C CA . SER A 1 89 ? -18.028 16.800 27.168 1.00 50.34 89 SER A CA 1
ATOM 678 C C . SER A 1 89 ? -18.496 16.235 28.506 1.00 50.34 89 SER A C 1
ATOM 680 O O . SER A 1 89 ? -19.680 16.002 28.731 1.00 50.34 89 SER A O 1
ATOM 682 N N . VAL A 1 90 ? -17.557 15.980 29.413 1.00 55.94 90 VAL A N 1
ATOM 683 C CA . VAL A 1 90 ? -17.904 15.777 30.819 1.00 55.94 90 VAL A CA 1
ATOM 684 C C . VAL A 1 90 ? -18.252 17.155 31.370 1.00 55.94 90 VAL A C 1
ATOM 686 O O . VAL A 1 90 ? -17.382 17.894 31.819 1.00 55.94 90 VAL A O 1
ATOM 689 N N . HIS A 1 91 ? -19.523 17.537 31.267 1.00 51.50 91 HIS A N 1
ATOM 690 C CA . HIS A 1 91 ? -20.060 18.635 32.056 1.00 51.50 91 HIS A CA 1
ATOM 691 C C . HIS A 1 91 ? -20.519 18.056 33.395 1.00 51.50 91 HIS A C 1
ATOM 693 O O . HIS A 1 91 ? -21.677 17.683 33.554 1.00 51.50 91 HIS A O 1
ATOM 699 N N . SER A 1 92 ? -19.595 17.940 34.350 1.00 42.09 92 SER A N 1
ATOM 700 C CA . SER A 1 92 ? -20.007 17.955 35.753 1.00 42.09 92 SER A CA 1
ATOM 701 C C . SER A 1 92 ? -20.266 19.415 36.118 1.00 42.09 92 SER A C 1
ATOM 703 O O . SER A 1 92 ? -19.354 20.228 35.933 1.00 42.09 92 SER A O 1
ATOM 705 N N . PRO A 1 93 ? -21.453 19.788 36.628 1.00 50.28 93 PRO A N 1
ATOM 706 C CA . PRO A 1 93 ? -21.596 21.076 37.281 1.00 50.28 93 PRO A CA 1
ATOM 707 C C . PRO A 1 93 ? -20.656 21.069 38.487 1.00 50.28 93 PRO A C 1
ATOM 709 O O . PRO A 1 93 ? -20.832 20.301 39.431 1.00 50.28 93 PRO A O 1
ATOM 712 N N . VAL A 1 94 ? -19.611 21.890 38.430 1.00 52.97 94 VAL A N 1
ATOM 713 C CA . VAL A 1 94 ? -18.823 22.225 39.611 1.00 52.97 94 VAL A CA 1
ATOM 714 C C . VAL A 1 94 ? -19.732 23.101 40.467 1.00 52.97 94 VAL A C 1
ATOM 716 O O . VAL A 1 94 ? -19.895 24.289 40.191 1.00 52.97 94 VAL A O 1
ATOM 719 N N . THR A 1 95 ? -20.373 22.521 41.481 1.00 44.34 95 THR A N 1
ATOM 720 C CA . THR A 1 95 ? -20.919 23.293 42.598 1.00 44.34 95 THR A CA 1
ATOM 721 C C . THR A 1 95 ? -19.741 23.924 43.324 1.00 44.34 95 THR A C 1
ATOM 723 O O . THR A 1 95 ? -19.115 23.318 44.188 1.00 44.34 95 THR A O 1
ATOM 726 N N . HIS A 1 96 ? -19.405 25.153 42.940 1.00 50.09 96 HIS A N 1
ATOM 727 C CA . HIS A 1 96 ? -18.702 26.052 43.836 1.00 50.09 96 HIS A CA 1
ATOM 728 C C . HIS A 1 96 ? -19.678 26.410 44.963 1.00 50.09 96 HIS A C 1
ATOM 730 O O . HIS A 1 96 ? -20.498 27.310 44.811 1.00 50.09 96 HIS A O 1
ATOM 736 N N . GLU A 1 97 ? -19.612 25.688 46.081 1.00 37.75 97 GLU A N 1
ATOM 737 C CA . GLU A 1 97 ? -20.031 26.229 47.373 1.00 37.75 97 GLU A CA 1
ATOM 738 C C . GLU A 1 97 ? -18.899 27.130 47.890 1.00 37.75 97 GLU A C 1
ATOM 740 O O . GLU A 1 97 ? -17.821 26.623 48.213 1.00 37.75 97 GLU A O 1
ATOM 745 N N . PRO A 1 98 ? -19.080 28.458 47.995 1.00 42.78 98 PRO A N 1
ATOM 746 C CA . PRO A 1 98 ? -18.220 29.263 48.839 1.00 42.78 98 PRO A CA 1
ATOM 747 C C . PRO A 1 98 ? -18.727 29.135 50.278 1.00 42.78 98 PRO A C 1
ATOM 749 O O . PRO A 1 98 ? -19.640 29.839 50.710 1.00 42.78 98 PRO A O 1
ATOM 752 N N . ALA A 1 99 ? -18.124 28.218 51.031 1.00 44.66 99 ALA A N 1
ATOM 753 C CA . ALA A 1 99 ? -18.205 28.259 52.478 1.00 44.66 99 ALA A CA 1
ATOM 754 C C . ALA A 1 99 ? -17.420 29.475 53.003 1.00 44.66 99 ALA A C 1
ATOM 756 O O . ALA A 1 99 ? -16.245 29.663 52.694 1.00 44.66 99 ALA A O 1
ATOM 757 N N . CYS A 1 100 ? -18.098 30.224 53.873 1.00 31.16 100 CYS A N 1
ATOM 758 C CA . CYS A 1 100 ? -17.579 31.191 54.838 1.00 31.16 100 CYS A CA 1
ATOM 759 C C . CYS A 1 100 ? -17.291 32.622 54.345 1.00 31.16 100 CYS A C 1
ATOM 761 O O . CYS A 1 100 ? -16.171 33.023 54.033 1.00 31.16 100 CYS A O 1
ATOM 76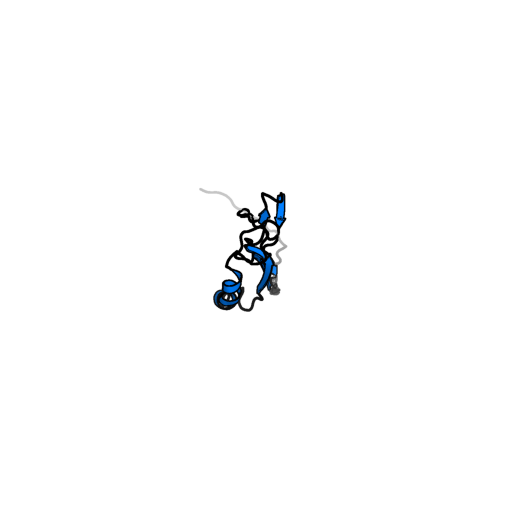3 N N . SER A 1 101 ? -18.351 33.431 54.415 1.00 50.38 101 SER A N 1
ATOM 764 C CA . SER A 1 101 ? -18.272 34.852 54.744 1.00 50.38 101 SER A CA 1
ATOM 765 C C . SER A 1 101 ? -17.518 35.028 56.063 1.00 50.38 101 SER A C 1
ATOM 767 O O . SER A 1 101 ? -17.933 34.467 57.072 1.00 50.38 101 SER A O 1
ATOM 769 N N . ASN A 1 102 ? -16.451 35.823 56.080 1.00 40.00 102 ASN A N 1
ATOM 770 C CA . ASN A 1 102 ? -15.986 36.428 57.320 1.00 40.00 102 ASN A CA 1
ATOM 771 C C . ASN A 1 102 ? -15.490 37.843 57.046 1.00 40.00 102 ASN A C 1
ATOM 773 O O . ASN A 1 102 ? -14.428 38.058 56.468 1.00 40.00 102 ASN A O 1
ATOM 777 N N . ASN A 1 103 ? -16.285 38.815 57.488 1.00 36.62 103 ASN A N 1
ATOM 778 C CA . ASN A 1 103 ? -15.803 40.151 57.776 1.00 36.62 103 ASN A CA 1
ATOM 779 C C . ASN A 1 103 ? -16.547 40.713 58.994 1.00 36.62 103 ASN A C 1
ATOM 781 O O . ASN A 1 103 ? -17.768 40.577 59.082 1.00 36.62 103 ASN A O 1
ATOM 785 N N . LYS A 1 104 ? -15.778 41.424 59.836 1.00 36.06 104 LYS A N 1
ATOM 786 C CA . LYS A 1 104 ? -16.072 42.010 61.168 1.00 36.06 104 LYS A CA 1
ATOM 787 C C . LYS A 1 104 ? -15.803 41.017 62.313 1.00 36.06 104 LYS A C 1
ATOM 789 O O . LYS A 1 104 ? -16.264 39.893 62.261 1.00 36.06 104 LYS A O 1
ATOM 794 N N . SER A 1 105 ? -15.053 41.335 63.367 1.00 33.97 105 SER A N 1
ATOM 795 C CA . SER A 1 105 ? -14.664 42.632 63.931 1.00 33.97 105 SER A CA 1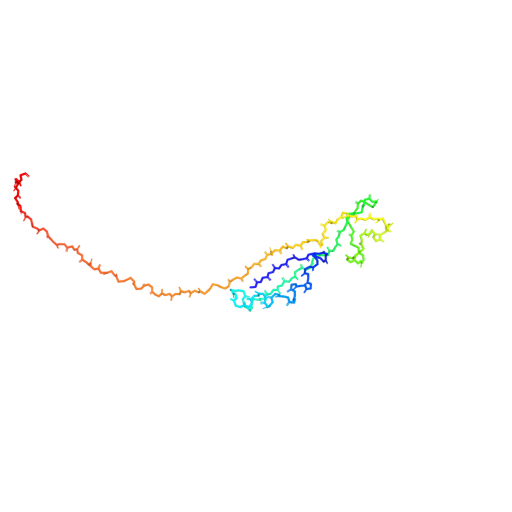
ATOM 796 C C . SER A 1 105 ? -13.572 42.442 64.998 1.00 33.97 105 SER A C 1
ATOM 798 O O . SER A 1 105 ? -13.544 41.431 65.690 1.00 33.97 105 SER A O 1
ATOM 800 N N . VAL A 1 106 ? -12.715 43.460 65.111 1.00 35.59 106 VAL A N 1
ATOM 801 C CA . VAL A 1 106 ? -11.907 43.908 66.266 1.00 35.59 106 VAL A CA 1
ATOM 802 C C . VAL A 1 106 ? -12.360 43.381 67.635 1.00 35.59 106 VAL A C 1
ATOM 804 O O . VAL A 1 106 ? -13.519 43.597 67.960 1.00 35.59 106 VAL A O 1
ATOM 807 N N . VAL A 1 107 ? -11.432 42.867 68.462 1.00 31.75 107 VAL A N 1
ATOM 808 C CA . VAL A 1 107 ? -11.111 43.407 69.810 1.00 31.75 107 VAL A CA 1
ATOM 809 C C . VAL A 1 107 ? -9.841 42.772 70.422 1.00 31.75 107 VAL A C 1
ATOM 811 O O . VAL A 1 107 ? -9.780 41.577 70.672 1.00 31.75 107 VAL A O 1
ATOM 814 N N . SER A 1 108 ? -8.837 43.629 70.630 1.00 33.66 108 SER A N 1
ATOM 815 C CA . SER A 1 108 ? -7.975 43.816 71.817 1.00 33.66 108 SER A CA 1
ATOM 816 C C . SER A 1 108 ? -7.634 42.685 72.813 1.00 33.66 108 SER A C 1
ATOM 818 O O . SER A 1 108 ? -8.522 42.085 73.408 1.00 33.66 108 SER A O 1
ATOM 820 N N . ALA A 1 109 ? -6.338 42.695 73.178 1.00 32.88 109 ALA A N 1
ATOM 821 C CA . ALA A 1 109 ? -5.769 42.772 74.543 1.00 32.88 109 ALA A CA 1
ATOM 822 C C . ALA A 1 109 ? -4.898 41.585 75.020 1.00 32.88 109 ALA A C 1
ATOM 824 O O . ALA A 1 109 ? -5.411 40.493 75.210 1.00 32.88 109 ALA A O 1
ATOM 825 N N . SER A 1 110 ? -3.618 41.922 75.289 1.00 37.41 110 SER A N 1
ATOM 826 C CA . SER A 1 110 ? -2.751 41.562 76.447 1.00 37.41 110 SER A CA 1
ATOM 827 C C . SER A 1 110 ? -2.481 40.060 76.724 1.00 37.41 110 SER A C 1
ATOM 829 O O . SER A 1 110 ? -3.355 39.236 76.541 1.00 37.41 110 SER A O 1
ATOM 831 N N . LEU A 1 111 ? -1.326 39.544 77.166 1.00 34.44 111 LEU A N 1
ATOM 832 C CA . LEU A 1 111 ? -0.223 39.941 78.060 1.00 34.44 111 LEU A CA 1
ATOM 833 C C . LEU A 1 111 ? 1.020 39.082 77.667 1.00 34.44 111 LEU A C 1
ATOM 835 O O . LEU A 1 111 ? 0.853 37.945 77.248 1.00 34.44 111 LEU A O 1
ATOM 839 N N . SER A 1 112 ? 2.244 39.623 77.607 1.00 34.19 112 SER A N 1
ATOM 840 C CA . SER A 1 112 ? 3.314 39.567 78.637 1.00 34.19 112 SER A CA 1
ATOM 841 C C . SER A 1 112 ? 3.906 38.184 79.003 1.00 34.19 112 SER A C 1
ATOM 843 O O . SER A 1 112 ? 3.260 37.426 79.709 1.00 34.19 112 SER A O 1
ATOM 845 N N . ALA A 1 113 ? 5.189 38.016 78.633 1.00 34.06 113 ALA A N 1
ATOM 846 C CA . ALA A 1 113 ? 6.364 37.511 79.384 1.00 34.06 113 ALA A CA 1
ATOM 847 C C . ALA A 1 113 ? 6.416 36.117 80.066 1.00 34.06 113 ALA A C 1
ATOM 849 O O . ALA A 1 113 ? 5.418 35.600 80.548 1.00 34.06 113 ALA A O 1
ATOM 850 N N . ALA A 1 114 ? 7.679 35.669 80.223 1.00 36.12 114 ALA A N 1
ATOM 851 C CA . ALA A 1 114 ? 8.231 34.516 80.965 1.00 36.12 114 ALA A CA 1
ATOM 852 C C . ALA A 1 114 ? 8.100 33.159 80.243 1.00 36.12 114 ALA A C 1
ATOM 854 O O . ALA A 1 114 ? 7.026 32.820 79.764 1.00 36.12 114 ALA A O 1
ATOM 855 N N . GLU A 1 115 ? 9.138 32.341 80.068 1.00 36.22 115 GLU A N 1
ATOM 856 C CA . GLU A 1 115 ? 10.518 32.257 80.589 1.00 36.22 115 GLU A CA 1
ATOM 857 C C . GLU A 1 115 ? 11.414 31.613 79.516 1.00 36.22 115 GLU A C 1
ATOM 859 O O . GLU A 1 115 ? 10.878 30.821 78.704 1.00 36.22 115 GLU A O 1
#

Sequence (115 aa):
RINIRLGVVSGLLRPLYFCFATASRGTRCDGAILEIEEVPLTVMCPTCNEVKTPGTRYSFRCPDCGSPTPEVVTGREMQLVTIEVEKKSVHSPVTHEPACSNNKSVVSASLSAAE

Radius of gyration: 33.0 Å; chains: 1; bounding box: 40×52×102 Å